Protein AF-A0A822EN69-F1 (afdb_monomer)

Sequence (129 aa):
LDDENITYLRTCTCESHPGKTYADKLFSFNVDTLFELLFGDNSFTRDFHKEQKLIDYTFGEWILNTDTGKRERLVTYKTVSQSVLGTSMLSCREKQTLEVEKPHLMYILNTEVYNEGIRYTDTFYVATR

Radius of gyration: 16.91 Å; Cα contacts (8 Å, |Δi|>4): 189; chains: 1; bounding box: 39×29×48 Å

Nearest PDB structures (foldseek):
  5yqj-assembly3_C  TM=7.393E-01  e=9.397E-03  Saccharomyces cerevisiae S288C
  7ny8-assembly1_C  TM=5.102E-01  e=3.751E-01  synthetic construct
  6hjl-assembly2_G  TM=4.990E-01  e=1.383E+00  synthetic construct

Structure (mmCIF, N/CA/C/O backbone):
data_AF-A0A822EN69-F1
#
_entry.id   AF-A0A822EN69-F1
#
loop_
_atom_site.group_PDB
_atom_site.id
_atom_site.type_symbol
_atom_site.label_atom_id
_atom_site.label_alt_id
_atom_site.label_comp_id
_atom_site.label_asym_id
_atom_site.label_entity_id
_atom_site.label_seq_id
_atom_site.pdbx_PDB_ins_code
_atom_site.Cartn_x
_atom_site.Cartn_y
_atom_site.Cartn_z
_atom_site.occupancy
_atom_site.B_iso_or_equiv
_atom_site.auth_seq_id
_atom_site.auth_comp_id
_atom_site.auth_asym_id
_atom_site.auth_atom_id
_atom_site.pdbx_PDB_model_num
ATOM 1 N N . LEU A 1 1 ? -15.992 -9.107 29.938 1.00 52.53 1 LEU A N 1
ATOM 2 C CA . LEU A 1 1 ? -16.024 -9.591 28.544 1.00 52.53 1 LEU A CA 1
ATOM 3 C C . LEU A 1 1 ? -14.915 -10.615 28.465 1.00 52.53 1 LEU A C 1
ATOM 5 O O . LEU A 1 1 ? -13.779 -10.231 28.704 1.00 52.53 1 LEU A O 1
ATOM 9 N N . ASP A 1 2 ? -15.261 -11.885 28.288 1.00 51.97 2 ASP A N 1
ATOM 10 C CA . ASP A 1 2 ? -14.293 -12.986 28.325 1.00 51.97 2 ASP A CA 1
ATOM 11 C C . ASP A 1 2 ? -13.321 -12.889 27.138 1.00 51.97 2 ASP A C 1
ATOM 13 O O . ASP A 1 2 ? -13.715 -12.438 26.058 1.00 51.97 2 ASP A O 1
ATOM 17 N N . ASP A 1 3 ? -12.063 -13.295 27.339 1.00 56.81 3 ASP A N 1
ATOM 18 C CA . ASP A 1 3 ? -10.971 -13.138 26.362 1.00 56.81 3 ASP A CA 1
ATOM 19 C C . ASP A 1 3 ? -11.301 -13.732 24.980 1.00 56.81 3 ASP A C 1
ATOM 21 O O . ASP A 1 3 ? -10.933 -13.145 23.964 1.00 56.81 3 ASP A O 1
ATOM 25 N N . GLU A 1 4 ? -12.073 -14.825 24.916 1.00 57.69 4 GLU A N 1
ATOM 26 C CA . GLU A 1 4 ? -12.503 -15.446 23.651 1.00 57.69 4 GLU A CA 1
ATOM 27 C C . GLU A 1 4 ? -13.410 -14.546 22.791 1.00 57.69 4 GLU A C 1
ATOM 29 O O . GLU A 1 4 ? -13.342 -14.571 21.560 1.00 57.69 4 GLU A O 1
ATOM 34 N N . ASN A 1 5 ? -14.243 -13.705 23.414 1.00 53.78 5 ASN A N 1
ATOM 35 C CA . ASN A 1 5 ? -15.081 -12.754 22.676 1.00 53.78 5 ASN A CA 1
ATOM 36 C C . ASN A 1 5 ? -14.253 -11.589 22.108 1.00 53.78 5 ASN A C 1
ATOM 38 O O . ASN A 1 5 ? -14.617 -11.003 21.088 1.00 53.78 5 ASN A O 1
ATOM 42 N N . ILE A 1 6 ? -13.129 -11.249 22.747 1.00 57.97 6 ILE A N 1
ATOM 43 C CA . ILE A 1 6 ? -12.237 -10.169 22.305 1.00 57.97 6 ILE A CA 1
ATOM 44 C C . ILE A 1 6 ? -11.412 -10.614 21.094 1.00 57.97 6 ILE A C 1
ATOM 46 O O . ILE A 1 6 ? -11.212 -9.817 20.174 1.00 57.97 6 ILE A O 1
ATOM 50 N N . THR A 1 7 ? -10.965 -11.872 21.051 1.00 58.09 7 THR A N 1
ATOM 51 C CA . THR A 1 7 ? -10.251 -12.425 19.890 1.00 58.09 7 THR A CA 1
ATOM 52 C C . THR A 1 7 ? -11.132 -12.453 18.649 1.00 58.09 7 THR A C 1
ATOM 54 O O . THR A 1 7 ? -10.684 -11.997 17.601 1.00 58.09 7 THR A O 1
ATOM 57 N N . TYR A 1 8 ? -12.395 -12.882 18.753 1.00 57.62 8 TYR A N 1
ATOM 58 C CA . TYR A 1 8 ? -13.305 -12.912 17.598 1.00 57.62 8 TYR A CA 1
ATOM 59 C C . TYR A 1 8 ? -13.526 -11.516 16.981 1.00 57.62 8 TYR A C 1
ATOM 61 O O . TYR A 1 8 ? -13.536 -11.366 15.760 1.00 57.62 8 TYR A O 1
ATOM 69 N N . LEU A 1 9 ? -13.591 -10.465 17.809 1.00 61.53 9 LEU A N 1
ATOM 70 C CA . LEU A 1 9 ? -13.750 -9.071 17.363 1.00 61.53 9 LEU A CA 1
ATOM 71 C C . LEU A 1 9 ? -12.534 -8.492 16.616 1.00 61.53 9 LEU A C 1
ATOM 73 O O . LEU A 1 9 ? -12.656 -7.430 16.000 1.00 61.53 9 LEU A O 1
ATOM 77 N N . ARG A 1 10 ? -11.377 -9.160 16.681 1.00 71.19 10 ARG A N 1
ATOM 78 C CA . ARG A 1 10 ? -10.094 -8.711 16.108 1.00 71.19 10 ARG A CA 1
ATOM 79 C C . ARG A 1 10 ? -9.604 -9.600 14.965 1.00 71.19 10 ARG A C 1
ATOM 81 O O . ARG A 1 10 ? -8.425 -9.575 14.627 1.00 71.19 10 ARG A O 1
ATOM 88 N N . THR A 1 11 ? -10.493 -10.403 14.388 1.00 77.62 11 THR A N 1
ATOM 89 C CA . THR A 1 11 ? -10.161 -11.261 13.249 1.00 77.62 11 THR A CA 1
ATOM 90 C C . THR A 1 11 ? -10.547 -10.610 11.928 1.00 77.62 11 THR A C 1
ATOM 92 O O . THR A 1 11 ? -11.529 -9.869 11.829 1.00 77.62 11 THR A O 1
ATOM 95 N N . CYS A 1 12 ? -9.747 -10.886 10.899 1.00 80.69 12 CYS A N 1
ATOM 96 C CA . CYS A 1 12 ? -10.080 -10.508 9.534 1.00 80.69 12 CYS A CA 1
ATOM 97 C C . CYS A 1 12 ? -11.388 -11.193 9.111 1.00 80.69 12 CYS A C 1
ATOM 99 O O . CYS A 1 12 ? -11.633 -12.346 9.453 1.00 80.69 12 CYS A O 1
ATOM 101 N N . THR A 1 13 ? -12.226 -10.490 8.351 1.00 80.12 13 THR A N 1
ATOM 102 C CA . THR A 1 13 ? -13.565 -10.961 7.961 1.00 80.12 13 THR A CA 1
ATOM 103 C C . THR A 1 13 ? -13.572 -11.951 6.796 1.00 80.12 13 THR A C 1
ATOM 105 O O . THR A 1 13 ? -14.641 -12.419 6.412 1.00 80.12 13 THR A O 1
ATOM 108 N N . CYS A 1 14 ? -12.422 -12.252 6.190 1.00 79.62 14 CYS A N 1
ATOM 109 C CA . CYS A 1 14 ? -12.349 -13.204 5.085 1.00 79.62 14 CYS A CA 1
ATOM 110 C C . CYS A 1 14 ? -12.239 -14.650 5.584 1.00 79.62 14 CYS A C 1
ATOM 112 O O . CYS A 1 14 ? -11.576 -14.928 6.580 1.00 79.62 14 CYS A O 1
ATOM 114 N N . GLU A 1 15 ? -12.824 -15.582 4.831 1.00 79.31 15 GLU A N 1
ATOM 115 C CA . GLU A 1 15 ? -12.782 -17.020 5.135 1.00 79.31 15 GLU A CA 1
ATOM 116 C C . GLU A 1 15 ? -11.359 -17.598 5.083 1.0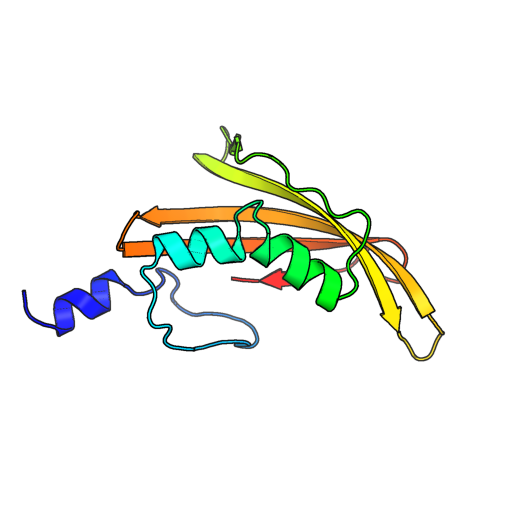0 79.31 15 GLU A C 1
ATOM 118 O O . GLU A 1 15 ? -11.036 -18.544 5.796 1.00 79.31 15 GLU A O 1
ATOM 123 N N . SER A 1 16 ? -10.495 -17.029 4.237 1.00 81.62 16 SER A N 1
ATOM 124 C CA . SER A 1 16 ? -9.079 -17.385 4.146 1.00 81.62 16 SER A CA 1
ATOM 125 C C . SER A 1 16 ? -8.249 -16.223 3.598 1.00 81.62 16 SER A C 1
ATOM 127 O O . SER A 1 16 ? -8.770 -15.358 2.892 1.00 81.62 16 SER A O 1
ATOM 129 N N . HIS A 1 17 ? -6.950 -16.219 3.913 1.00 83.00 17 HIS A N 1
ATOM 130 C CA . HIS A 1 17 ? -5.959 -15.307 3.339 1.00 83.00 17 HIS A CA 1
ATOM 131 C C . HIS A 1 17 ? -5.197 -16.028 2.214 1.00 83.00 17 HIS A C 1
ATOM 133 O O . HIS A 1 17 ? -4.200 -16.699 2.495 1.00 83.00 17 HIS A O 1
ATOM 139 N N . PRO A 1 18 ? -5.660 -15.965 0.952 1.00 83.88 18 PRO A N 1
ATOM 140 C CA . PRO A 1 18 ? -4.940 -16.584 -0.152 1.00 83.88 18 PRO A CA 1
ATOM 141 C C . PRO A 1 18 ? -3.588 -15.894 -0.368 1.00 83.88 18 PRO A C 1
ATOM 143 O O . PRO A 1 18 ? -3.456 -14.683 -0.209 1.00 83.88 18 PRO A O 1
ATOM 146 N N . GLY A 1 19 ? -2.586 -16.670 -0.780 1.00 89.38 19 GLY A N 1
ATOM 147 C CA . GLY A 1 19 ? -1.234 -16.176 -1.034 1.00 89.38 19 GLY A CA 1
ATOM 148 C C . GLY A 1 19 ? -0.238 -16.597 0.043 1.00 89.38 19 GLY A C 1
ATOM 149 O O . GLY A 1 19 ? -0.410 -17.611 0.718 1.00 89.38 19 GLY A O 1
ATOM 150 N N . LYS A 1 20 ? 0.860 -15.849 0.152 1.00 93.81 20 LYS A N 1
ATOM 151 C CA . LYS A 1 20 ? 1.946 -16.132 1.093 1.00 93.81 20 LYS A CA 1
ATOM 152 C C . LYS A 1 20 ? 1.914 -15.126 2.236 1.00 93.81 20 LYS A C 1
ATOM 154 O O . LYS A 1 20 ? 2.022 -13.929 1.993 1.00 93.81 20 LYS A O 1
ATOM 159 N N . THR A 1 21 ? 1.862 -15.611 3.473 1.00 92.12 21 THR A N 1
ATOM 160 C CA . THR A 1 21 ? 2.017 -14.766 4.662 1.00 92.12 21 THR A CA 1
ATOM 161 C C . THR A 1 21 ? 3.463 -14.290 4.780 1.00 92.12 21 THR A C 1
ATOM 163 O O . THR A 1 21 ? 4.379 -15.102 4.928 1.00 92.12 21 THR A O 1
ATOM 166 N N . TYR A 1 22 ? 3.674 -12.975 4.715 1.00 91.00 22 TYR A N 1
ATOM 167 C CA . TYR A 1 22 ? 4.997 -12.360 4.889 1.00 91.00 22 TYR A CA 1
ATOM 168 C C . TYR A 1 22 ? 5.259 -11.902 6.327 1.00 91.00 22 TYR A C 1
ATOM 170 O O . TYR A 1 22 ? 6.411 -11.890 6.762 1.00 91.00 22 TYR A O 1
ATOM 178 N N . ALA A 1 23 ? 4.210 -11.553 7.073 1.00 91.06 23 ALA A N 1
ATOM 179 C CA . ALA A 1 23 ? 4.312 -11.127 8.460 1.00 91.06 23 ALA A CA 1
ATOM 180 C C . ALA A 1 23 ? 3.090 -11.589 9.262 1.00 91.06 23 ALA A C 1
ATOM 182 O O . ALA A 1 23 ? 1.957 -11.348 8.867 1.00 91.06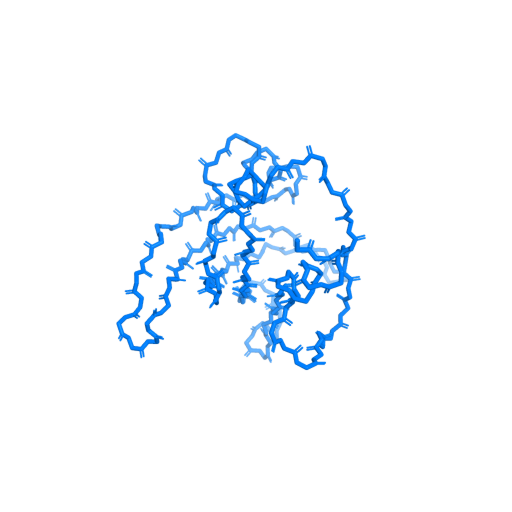 23 ALA A O 1
ATOM 183 N N . ASP A 1 24 ? 3.354 -12.220 10.401 1.00 90.62 24 ASP A N 1
ATOM 184 C CA . ASP A 1 24 ? 2.404 -12.461 11.485 1.00 90.62 24 ASP A CA 1
ATOM 185 C C . ASP A 1 24 ? 3.178 -12.201 12.780 1.00 90.62 24 ASP A C 1
ATOM 187 O O . ASP A 1 24 ? 4.036 -12.992 13.185 1.00 90.62 24 ASP A O 1
ATOM 191 N N . LYS A 1 25 ? 3.036 -10.985 13.313 1.00 90.62 25 LYS A N 1
ATOM 192 C CA . LYS A 1 25 ? 3.862 -10.487 14.415 1.00 90.62 25 LYS A CA 1
ATOM 193 C C . LYS A 1 25 ? 3.034 -9.652 15.375 1.00 90.62 25 LYS A C 1
ATOM 195 O O . LYS A 1 25 ? 2.228 -8.822 14.967 1.00 90.62 25 LYS A O 1
ATOM 200 N N . LEU A 1 26 ? 3.320 -9.829 16.660 1.00 90.38 26 LEU A N 1
ATOM 201 C CA . LEU A 1 26 ? 2.801 -8.988 17.729 1.00 90.38 26 LEU A CA 1
ATOM 202 C C . LEU A 1 26 ? 3.721 -7.780 17.918 1.00 90.38 26 LEU A C 1
ATOM 204 O O . LEU A 1 26 ? 4.928 -7.935 18.111 1.00 90.38 26 LEU A O 1
ATOM 208 N N . PHE A 1 27 ? 3.138 -6.585 17.883 1.00 89.50 27 PHE A N 1
ATOM 209 C CA . PHE A 1 27 ? 3.834 -5.328 18.137 1.00 89.50 27 PHE A CA 1
ATOM 210 C C . PHE A 1 27 ? 3.276 -4.663 19.394 1.00 89.50 27 PHE A C 1
ATOM 212 O O . PHE A 1 27 ? 2.068 -4.652 19.616 1.00 89.50 27 PHE A O 1
ATOM 219 N N . SER A 1 28 ? 4.153 -4.062 20.197 1.00 91.12 28 SER A N 1
ATOM 220 C CA . SER A 1 28 ? 3.790 -3.366 21.440 1.00 91.12 28 SER A CA 1
ATOM 221 C C . SER A 1 28 ? 3.351 -1.913 21.200 1.00 91.12 28 SER A C 1
ATOM 223 O O . SER A 1 28 ? 3.759 -1.011 21.929 1.00 91.12 28 SER A O 1
ATOM 225 N N . PHE A 1 29 ? 2.540 -1.677 20.168 1.00 89.19 29 PHE A N 1
ATOM 226 C CA . PHE A 1 29 ? 1.938 -0.378 19.850 1.00 89.19 29 PHE A CA 1
ATOM 227 C C . PHE A 1 29 ? 0.421 -0.537 19.730 1.00 89.19 29 PHE A C 1
ATOM 229 O O . PHE A 1 29 ? -0.070 -1.634 19.467 1.00 89.19 29 PHE A O 1
ATOM 236 N N . ASN A 1 30 ? -0.336 0.548 19.912 1.00 92.62 30 ASN A N 1
ATOM 237 C CA . ASN A 1 30 ? -1.762 0.511 19.587 1.00 92.62 30 ASN A CA 1
ATOM 238 C C . ASN A 1 30 ? -1.960 0.455 18.060 1.00 92.62 30 ASN A C 1
ATOM 240 O O . ASN A 1 30 ? -1.077 0.835 17.285 1.00 92.62 30 ASN A O 1
ATOM 244 N N . VAL A 1 31 ? -3.125 -0.036 17.637 1.00 93.81 31 VAL A N 1
ATOM 245 C CA . VAL A 1 31 ? -3.408 -0.301 16.222 1.00 93.81 31 VAL A CA 1
ATOM 246 C C . VAL A 1 31 ? -3.398 0.973 15.369 1.00 93.81 31 VAL A C 1
ATOM 248 O O . VAL A 1 31 ? -2.922 0.934 14.239 1.00 93.81 31 VAL A O 1
ATOM 251 N N . ASP A 1 32 ? -3.826 2.109 15.922 1.00 95.44 32 ASP A N 1
ATOM 252 C CA . ASP A 1 32 ? -3.854 3.393 15.211 1.00 95.44 32 ASP A CA 1
ATOM 253 C C . ASP A 1 32 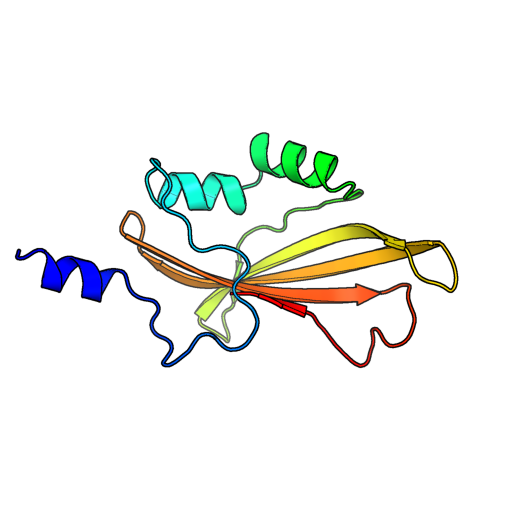? -2.435 3.910 14.946 1.00 95.44 32 ASP A C 1
ATOM 255 O O . ASP A 1 32 ? -2.129 4.393 13.862 1.00 95.44 32 ASP A O 1
ATOM 259 N N . THR A 1 33 ? -1.533 3.736 15.917 1.00 95.25 33 THR A N 1
ATOM 260 C CA . THR A 1 33 ? -0.112 4.087 15.782 1.00 95.25 33 THR A CA 1
ATOM 261 C C . THR A 1 33 ? 0.554 3.219 14.727 1.00 95.25 33 THR A C 1
ATOM 263 O O . THR A 1 33 ? 1.331 3.726 13.926 1.00 95.25 33 THR A O 1
ATOM 266 N N . LEU A 1 34 ? 0.253 1.917 14.699 1.00 94.12 34 LEU A N 1
ATOM 267 C CA . LEU A 1 34 ? 0.788 1.029 13.669 1.00 94.12 34 LEU A CA 1
ATOM 268 C C . LEU A 1 34 ? 0.252 1.399 12.280 1.00 94.12 34 LEU A C 1
ATOM 270 O O . LEU A 1 34 ? 1.024 1.430 11.326 1.00 94.12 34 LEU A O 1
ATOM 274 N N . PHE A 1 35 ? -1.042 1.711 12.171 1.00 94.44 35 PHE A N 1
ATOM 275 C CA . PHE A 1 35 ? -1.641 2.176 10.922 1.00 94.44 35 PHE A CA 1
ATOM 276 C C . PHE A 1 35 ? -0.963 3.457 10.426 1.00 94.44 35 PHE A C 1
ATOM 278 O O . PHE A 1 35 ? -0.534 3.509 9.276 1.00 94.44 35 PHE A O 1
ATOM 285 N N . GLU A 1 36 ? -0.792 4.451 11.298 1.00 94.31 36 GLU A N 1
ATOM 286 C CA . GLU A 1 36 ? -0.104 5.694 10.958 1.00 94.31 36 GLU A CA 1
ATOM 287 C C . GLU A 1 36 ? 1.356 5.427 10.566 1.00 94.31 36 GLU A C 1
ATOM 289 O O . GLU A 1 36 ? 1.804 5.897 9.532 1.00 94.31 36 GLU A O 1
ATOM 294 N N . LEU A 1 37 ? 2.106 4.606 11.305 1.00 93.81 37 LEU A N 1
ATOM 295 C CA . LEU A 1 37 ? 3.499 4.289 10.957 1.00 93.81 37 LEU A CA 1
ATOM 296 C C . LEU A 1 37 ? 3.654 3.556 9.619 1.00 93.81 37 LEU A C 1
ATOM 298 O O . LEU A 1 37 ? 4.696 3.689 8.996 1.00 93.81 37 LEU A O 1
ATOM 302 N N . LEU A 1 38 ? 2.682 2.752 9.191 1.00 92.31 38 LEU A N 1
ATOM 303 C CA . LEU A 1 38 ? 2.792 1.990 7.941 1.00 92.31 38 LEU A CA 1
ATOM 304 C C . LEU A 1 38 ? 2.176 2.713 6.742 1.00 92.31 38 LEU A C 1
ATOM 306 O O . LEU A 1 38 ? 2.623 2.527 5.611 1.00 92.31 38 LEU A O 1
ATOM 310 N N . PHE A 1 39 ? 1.129 3.501 6.980 1.00 93.19 39 PHE A N 1
ATOM 311 C CA . PHE A 1 39 ? 0.299 4.084 5.931 1.00 93.19 39 PHE A CA 1
ATOM 312 C C . PHE A 1 39 ? 0.159 5.606 6.047 1.00 93.19 39 PHE A C 1
ATOM 314 O O . PHE A 1 39 ? -0.470 6.219 5.189 1.00 93.19 39 PHE A O 1
ATOM 321 N N . GLY A 1 40 ? 0.744 6.247 7.045 1.00 92.50 40 GLY A N 1
ATOM 322 C CA . GLY A 1 40 ? 0.822 7.700 7.145 1.00 92.50 40 GLY A CA 1
ATOM 323 C C . GLY A 1 40 ? 1.952 8.284 6.301 1.00 92.50 40 GLY A C 1
ATOM 324 O O . GLY A 1 40 ? 2.936 7.615 5.987 1.00 92.50 40 GLY A O 1
ATOM 325 N N . ASP A 1 41 ? 1.836 9.564 5.956 1.00 92.00 41 ASP A N 1
ATOM 326 C CA . ASP A 1 41 ? 2.956 10.316 5.391 1.00 92.00 41 ASP A CA 1
ATOM 327 C C . ASP A 1 41 ? 3.804 10.916 6.525 1.00 92.00 41 ASP A C 1
ATOM 329 O O . ASP A 1 41 ? 3.694 12.092 6.876 1.00 92.00 41 ASP A O 1
ATOM 333 N N . ASN A 1 42 ? 4.635 10.075 7.140 1.00 92.50 42 ASN A N 1
ATOM 334 C CA . ASN A 1 42 ? 5.502 10.450 8.259 1.00 92.50 42 ASN A CA 1
ATOM 335 C C . ASN A 1 42 ? 6.971 10.083 8.012 1.00 92.50 42 ASN A C 1
ATOM 337 O O . ASN A 1 42 ? 7.323 9.401 7.045 1.00 92.50 42 ASN A O 1
ATOM 341 N N . SER A 1 43 ? 7.850 10.551 8.904 1.00 93.38 43 SER A N 1
ATOM 342 C CA . SER A 1 43 ? 9.296 10.330 8.793 1.00 93.38 43 SER A CA 1
ATOM 343 C C . SER A 1 43 ? 9.659 8.850 8.756 1.00 93.38 43 SER A C 1
ATOM 345 O O . SER A 1 43 ? 10.458 8.458 7.916 1.00 93.38 43 SER A O 1
ATOM 347 N N . PHE A 1 44 ? 9.025 8.023 9.593 1.00 93.69 44 PHE A N 1
ATOM 348 C CA . PHE A 1 44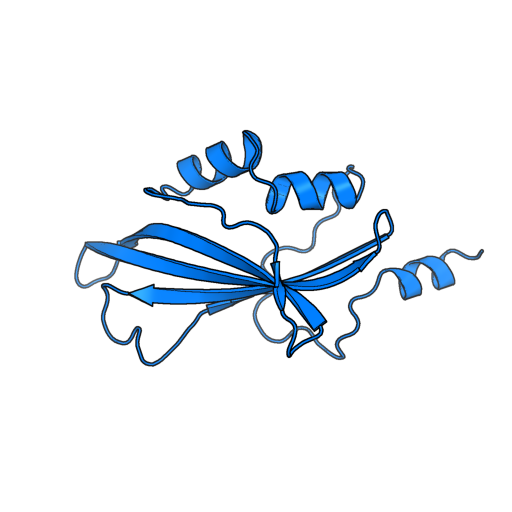 ? 9.275 6.583 9.617 1.00 93.69 44 PHE A CA 1
ATOM 349 C C . PHE A 1 44 ? 8.980 5.938 8.258 1.00 93.69 44 PHE A C 1
ATOM 351 O O . PHE A 1 44 ? 9.832 5.234 7.721 1.00 93.69 44 PHE A O 1
ATOM 358 N N . THR A 1 45 ? 7.817 6.219 7.664 1.00 91.94 45 THR A N 1
ATOM 359 C CA . THR A 1 45 ? 7.421 5.637 6.370 1.00 91.94 45 THR A CA 1
ATOM 360 C C . THR A 1 45 ? 8.353 6.097 5.247 1.00 91.94 45 THR A C 1
ATOM 362 O O . THR A 1 45 ? 8.781 5.302 4.407 1.00 91.94 45 THR A O 1
ATOM 365 N N . ARG A 1 46 ? 8.739 7.378 5.253 1.00 91.69 46 ARG A N 1
ATOM 366 C CA . ARG A 1 46 ? 9.691 7.939 4.281 1.00 91.69 46 ARG A CA 1
ATOM 367 C C . ARG A 1 46 ? 11.084 7.325 4.410 1.00 91.69 46 ARG A C 1
ATOM 369 O O . ARG A 1 46 ? 11.683 6.973 3.392 1.00 91.69 46 ARG A O 1
ATOM 376 N N . ASP A 1 47 ? 11.584 7.170 5.632 1.00 94.31 47 ASP A N 1
ATOM 377 C CA . ASP A 1 47 ? 12.878 6.540 5.898 1.00 94.31 47 ASP A CA 1
ATOM 378 C C . ASP A 1 47 ? 12.854 5.058 5.506 1.00 94.31 47 ASP A C 1
ATOM 380 O O . ASP A 1 47 ? 13.760 4.590 4.815 1.00 94.31 47 ASP A O 1
ATOM 384 N N . PHE A 1 48 ? 11.772 4.346 5.825 1.00 93.19 48 PHE A N 1
ATOM 385 C CA . PHE A 1 48 ? 11.576 2.956 5.420 1.00 93.19 48 PHE A CA 1
ATOM 386 C C . PHE A 1 48 ? 11.601 2.796 3.892 1.00 93.19 48 PHE A C 1
ATOM 388 O O . PHE A 1 48 ? 12.347 1.972 3.361 1.00 93.19 48 PHE A O 1
ATOM 395 N N . HIS A 1 49 ? 10.850 3.616 3.152 1.00 92.25 49 HIS A N 1
ATOM 396 C CA . HIS A 1 49 ? 10.860 3.571 1.687 1.00 92.25 49 HIS A CA 1
ATOM 397 C C . HIS A 1 49 ? 12.232 3.912 1.093 1.00 92.25 49 HIS A C 1
ATOM 399 O O . HIS A 1 49 ? 12.644 3.303 0.102 1.00 92.25 49 HIS A O 1
ATOM 405 N N . LYS A 1 50 ? 12.980 4.821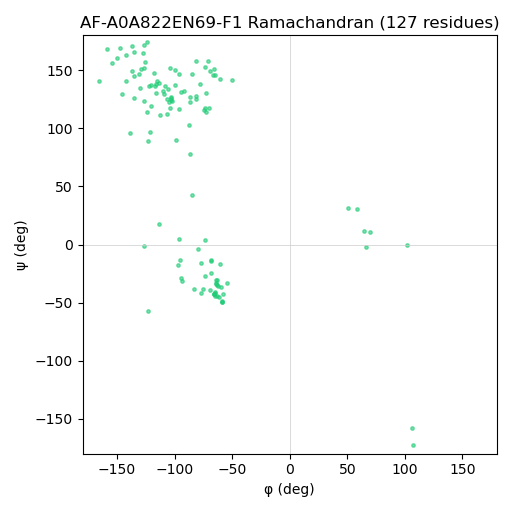 1.726 1.00 92.38 50 LYS A N 1
ATOM 406 C CA . LYS A 1 50 ? 14.357 5.136 1.337 1.00 92.38 50 LYS A CA 1
ATOM 407 C C . LYS A 1 50 ? 15.302 3.951 1.557 1.00 92.38 50 LYS A C 1
ATOM 409 O O . LYS A 1 50 ? 16.113 3.663 0.676 1.00 92.38 50 LYS A O 1
ATOM 414 N N . GLU A 1 51 ? 15.194 3.240 2.679 1.00 94.19 51 GLU A N 1
ATOM 415 C CA . GLU A 1 51 ? 15.961 2.008 2.933 1.00 94.19 51 GLU A CA 1
ATOM 416 C C . GLU A 1 51 ? 15.623 0.902 1.922 1.00 94.19 51 GLU A C 1
ATOM 418 O O . GLU A 1 51 ? 16.518 0.196 1.450 1.00 94.19 51 GLU A O 1
ATOM 423 N N . GLN A 1 52 ? 14.355 0.817 1.506 1.00 91.44 52 GLN A N 1
ATOM 424 C CA . GLN A 1 52 ? 13.894 -0.056 0.418 1.00 91.44 52 GLN A CA 1
ATOM 425 C C . GLN A 1 52 ? 14.301 0.433 -0.985 1.00 91.44 52 GLN A C 1
ATOM 427 O O . GLN A 1 52 ? 13.953 -0.196 -1.985 1.00 91.44 52 GLN A O 1
ATOM 432 N N . LYS A 1 53 ? 15.071 1.527 -1.081 1.00 92.88 53 LYS A N 1
ATOM 433 C CA . LYS A 1 53 ? 15.550 2.136 -2.334 1.00 92.88 53 LYS A CA 1
ATOM 434 C C . LYS A 1 53 ? 14.417 2.552 -3.277 1.00 92.88 53 LYS A C 1
ATOM 436 O O . LYS A 1 53 ? 14.603 2.553 -4.495 1.00 92.88 53 LYS A O 1
ATOM 441 N N . LEU A 1 54 ? 13.263 2.918 -2.722 1.00 94.44 54 LEU A N 1
ATOM 442 C CA . LEU A 1 54 ? 12.205 3.564 -3.488 1.00 94.44 54 LEU A CA 1
ATOM 443 C C . LEU A 1 54 ? 12.570 5.038 -3.695 1.00 94.44 54 LEU A C 1
ATOM 445 O O . LEU A 1 54 ? 13.063 5.706 -2.784 1.00 94.44 54 LEU A O 1
ATOM 449 N N . ILE A 1 55 ? 12.329 5.545 -4.898 1.00 94.19 55 ILE A N 1
ATOM 450 C CA . ILE A 1 55 ? 12.555 6.944 -5.277 1.00 94.19 55 ILE A CA 1
ATOM 451 C C . ILE A 1 55 ? 11.285 7.527 -5.893 1.00 94.19 55 ILE A C 1
ATOM 453 O O . ILE A 1 55 ? 10.377 6.785 -6.260 1.00 94.19 55 ILE A O 1
ATOM 457 N N . ASP A 1 56 ? 11.220 8.854 -6.009 1.00 93.69 56 ASP A N 1
ATOM 458 C CA . ASP A 1 56 ? 10.052 9.579 -6.532 1.00 93.69 56 ASP A CA 1
ATOM 459 C C . ASP A 1 56 ? 8.727 9.158 -5.858 1.00 93.69 56 ASP A C 1
ATOM 461 O O . ASP A 1 56 ? 7.677 9.137 -6.495 1.00 93.69 56 ASP A O 1
ATOM 465 N N . TYR A 1 57 ? 8.783 8.775 -4.576 1.00 92.12 57 TYR A N 1
ATOM 466 C CA . TYR A 1 57 ? 7.622 8.280 -3.844 1.00 92.12 57 TYR A CA 1
ATOM 467 C C . TYR A 1 57 ? 6.653 9.426 -3.515 1.00 92.12 57 TYR A C 1
ATOM 469 O O . TYR A 1 57 ? 7.062 10.445 -2.949 1.00 92.12 57 TYR A O 1
ATOM 477 N N . THR A 1 58 ? 5.364 9.246 -3.809 1.00 93.69 58 THR A N 1
ATOM 478 C CA . THR A 1 58 ? 4.287 10.195 -3.494 1.00 93.69 58 THR A CA 1
ATOM 479 C C . THR A 1 58 ? 3.117 9.505 -2.790 1.00 93.69 58 THR A C 1
ATOM 481 O O . THR A 1 58 ? 2.662 8.440 -3.211 1.00 93.69 58 THR A O 1
ATOM 484 N N . PHE A 1 59 ? 2.615 10.139 -1.725 1.00 91.81 59 PHE A N 1
ATOM 485 C CA . PHE A 1 59 ? 1.400 9.734 -1.018 1.00 91.81 59 PHE A CA 1
ATOM 486 C C . PHE A 1 59 ? 0.221 10.556 -1.535 1.00 91.81 59 PHE A C 1
ATOM 488 O O . PHE A 1 59 ? 0.201 11.776 -1.386 1.00 91.81 59 PHE A O 1
ATOM 495 N N . GLY A 1 60 ? -0.759 9.902 -2.150 1.00 94.62 60 GLY A N 1
ATOM 496 C CA . GLY A 1 60 ? -2.056 10.516 -2.399 1.00 94.62 60 GLY A CA 1
ATOM 497 C C . GLY A 1 60 ? -2.874 10.622 -1.114 1.00 94.62 60 GLY A C 1
ATOM 498 O O . GLY A 1 60 ? -2.737 9.809 -0.198 1.00 94.62 60 GLY A O 1
ATOM 499 N N . GLU A 1 61 ? -3.762 11.608 -1.076 1.00 95.19 61 GLU A N 1
ATOM 500 C CA . GLU A 1 61 ? -4.748 11.746 -0.007 1.00 95.19 61 GLU A CA 1
ATOM 501 C C . GLU A 1 61 ? -5.746 10.581 -0.022 1.00 95.19 61 GLU A C 1
ATOM 503 O O . GLU A 1 61 ? -6.062 10.015 -1.072 1.00 95.19 61 GLU A O 1
ATOM 508 N N . TRP A 1 62 ? -6.280 10.245 1.152 1.00 95.56 62 TRP A N 1
ATOM 509 C CA . TRP A 1 62 ? -7.387 9.299 1.272 1.00 95.56 62 TRP A CA 1
ATOM 510 C C . TRP A 1 62 ? -8.692 9.943 0.808 1.00 95.56 62 TRP A C 1
ATOM 512 O O . TRP A 1 62 ? -9.183 10.882 1.434 1.00 95.56 62 TRP A O 1
ATOM 522 N N . ILE A 1 63 ? -9.294 9.395 -0.242 1.00 96.50 63 ILE A N 1
ATOM 523 C CA . ILE A 1 63 ? -10.522 9.899 -0.861 1.00 96.50 63 ILE A CA 1
ATOM 524 C C . ILE A 1 63 ? -11.619 8.846 -0.714 1.00 96.50 63 ILE A C 1
ATOM 526 O O . ILE A 1 63 ? -11.388 7.658 -0.924 1.00 96.50 63 ILE A O 1
ATOM 530 N N . LEU A 1 64 ? -12.832 9.268 -0.351 1.00 96.88 64 LEU A N 1
ATOM 531 C CA . LEU A 1 64 ? -13.996 8.386 -0.363 1.00 96.88 64 LEU A CA 1
ATOM 532 C C . LEU A 1 64 ? -14.413 8.118 -1.814 1.00 96.88 64 LEU A C 1
ATOM 534 O O . LEU A 1 64 ? -14.859 9.029 -2.511 1.00 96.88 64 LEU A O 1
ATOM 538 N N . ASN A 1 65 ? -14.290 6.872 -2.257 1.00 94.31 65 ASN A N 1
ATOM 539 C CA . ASN A 1 65 ? -14.818 6.427 -3.535 1.00 94.31 65 ASN A CA 1
ATOM 540 C C . ASN A 1 65 ? -16.345 6.302 -3.418 1.00 94.31 65 ASN A C 1
ATOM 542 O O . ASN A 1 65 ? -16.853 5.492 -2.643 1.00 94.31 65 ASN A O 1
ATOM 546 N N . THR A 1 66 ? -17.080 7.123 -4.167 1.00 94.31 66 THR A N 1
ATOM 547 C CA . THR A 1 66 ? -18.549 7.191 -4.102 1.00 94.31 66 THR A CA 1
ATOM 548 C C . THR A 1 66 ? -19.239 5.939 -4.630 1.00 94.31 66 THR A C 1
ATOM 550 O O . THR A 1 66 ? -20.358 5.656 -4.212 1.00 94.31 66 THR A O 1
ATOM 553 N N . ASP A 1 67 ? -18.579 5.183 -5.507 1.00 93.81 67 ASP A N 1
ATOM 554 C CA . ASP A 1 67 ? -19.151 3.987 -6.127 1.00 93.81 67 ASP A CA 1
ATOM 555 C C . ASP A 1 67 ? -19.007 2.768 -5.211 1.00 93.81 67 ASP A C 1
ATOM 557 O O . ASP A 1 67 ? -19.909 1.935 -5.122 1.00 93.81 67 ASP A O 1
ATOM 561 N N . THR A 1 68 ? -17.877 2.661 -4.504 1.00 91.94 68 THR A N 1
ATOM 562 C CA . THR A 1 68 ? -17.597 1.534 -3.596 1.00 91.94 68 THR A CA 1
ATOM 563 C C . THR A 1 68 ? -17.925 1.838 -2.135 1.00 91.94 68 THR A C 1
ATOM 565 O O . THR A 1 68 ? -18.026 0.915 -1.327 1.00 91.94 68 THR A O 1
ATOM 568 N N . GLY A 1 69 ? -18.064 3.117 -1.775 1.00 93.62 69 GLY A N 1
ATOM 569 C CA . GLY A 1 69 ? -18.222 3.584 -0.397 1.00 93.62 69 GLY A CA 1
ATOM 570 C C . GLY A 1 69 ? -16.964 3.429 0.464 1.00 93.62 69 GLY A C 1
ATOM 571 O O . GLY A 1 69 ? -17.043 3.587 1.682 1.00 93.62 69 GLY A O 1
ATOM 572 N N . LYS A 1 70 ? -15.811 3.102 -0.134 1.00 94.94 70 LYS A N 1
ATOM 573 C CA . LYS A 1 70 ? -14.548 2.850 0.577 1.00 94.94 70 LYS A CA 1
ATOM 574 C C . LYS A 1 70 ? -13.592 4.022 0.443 1.00 94.94 70 LYS A C 1
ATOM 576 O O . LYS A 1 70 ? -13.612 4.742 -0.552 1.00 94.94 70 LYS A O 1
ATOM 581 N N . ARG A 1 71 ? -12.716 4.198 1.433 1.00 96.88 71 ARG A N 1
ATOM 582 C CA . ARG A 1 71 ? -11.609 5.154 1.328 1.00 96.88 71 ARG A CA 1
ATOM 583 C C . ARG A 1 71 ? -10.475 4.520 0.540 1.00 96.88 71 ARG A C 1
ATOM 585 O O . ARG A 1 71 ? -9.989 3.447 0.888 1.00 96.88 71 ARG A O 1
ATOM 592 N N . GLU A 1 72 ? -10.061 5.198 -0.513 1.00 97.44 72 GLU A N 1
ATOM 593 C CA . GLU A 1 72 ? -9.001 4.766 -1.409 1.00 97.44 72 GLU A CA 1
ATOM 594 C C . GLU A 1 72 ? -7.963 5.875 -1.541 1.00 97.44 72 GLU A C 1
ATOM 596 O O . GLU A 1 72 ? -8.279 7.060 -1.428 1.00 97.44 72 GLU A O 1
ATOM 601 N N . ARG A 1 73 ? -6.717 5.501 -1.807 1.00 96.94 73 ARG A N 1
ATOM 602 C CA . ARG A 1 73 ? -5.692 6.451 -2.235 1.00 96.94 73 ARG A CA 1
ATOM 603 C C . ARG A 1 73 ? -4.779 5.835 -3.273 1.00 96.94 73 ARG A C 1
ATOM 605 O O . ARG A 1 73 ? -4.694 4.611 -3.408 1.00 96.94 73 ARG A O 1
ATOM 612 N N . LEU A 1 74 ? -4.064 6.709 -3.968 1.00 97.44 74 LEU A N 1
ATOM 613 C CA . LEU A 1 74 ? -3.028 6.327 -4.909 1.00 97.44 74 LEU A CA 1
ATOM 614 C C . LEU A 1 74 ? -1.660 6.679 -4.345 1.00 97.44 74 LEU A C 1
ATOM 616 O O . LEU A 1 74 ? -1.418 7.815 -3.950 1.00 97.44 74 LEU A O 1
ATOM 620 N N . VAL A 1 75 ? -0.767 5.709 -4.358 1.00 96.19 75 VAL A N 1
ATOM 621 C CA . VAL A 1 75 ? 0.647 5.871 -4.056 1.00 96.19 75 VAL A CA 1
ATOM 622 C C . VAL A 1 75 ? 1.426 5.596 -5.336 1.00 96.19 75 VAL A C 1
ATOM 624 O O . VAL A 1 75 ? 1.100 4.670 -6.081 1.00 96.19 75 VAL A O 1
ATOM 627 N N . THR A 1 76 ? 2.461 6.383 -5.617 1.00 96.88 76 THR A N 1
ATOM 628 C CA . THR A 1 76 ? 3.366 6.082 -6.737 1.00 96.88 76 THR A CA 1
ATOM 629 C C . THR A 1 76 ? 4.806 6.146 -6.290 1.00 96.88 76 THR A C 1
ATOM 631 O O . THR A 1 76 ? 5.136 6.934 -5.414 1.00 96.88 76 THR A O 1
ATOM 634 N N . TYR A 1 77 ? 5.654 5.307 -6.873 1.00 96.19 77 TYR A N 1
ATOM 635 C CA . TYR A 1 77 ? 7.093 5.315 -6.633 1.00 96.19 77 TYR A CA 1
ATOM 636 C C . TYR A 1 77 ? 7.826 4.643 -7.780 1.00 96.19 77 TYR A C 1
ATOM 638 O O . TYR A 1 77 ? 7.228 3.967 -8.620 1.00 96.19 77 TYR A O 1
ATOM 646 N N . LYS A 1 78 ? 9.144 4.798 -7.800 1.00 95.50 78 LYS A N 1
ATOM 647 C CA . LYS A 1 78 ? 10.027 4.039 -8.674 1.00 95.50 78 LYS A CA 1
ATOM 648 C C . LYS A 1 78 ? 10.993 3.203 -7.861 1.00 95.50 78 LYS A C 1
ATOM 650 O O . LYS A 1 78 ? 11.414 3.595 -6.775 1.00 95.50 78 LYS A O 1
ATOM 655 N N . THR A 1 79 ? 11.357 2.052 -8.399 1.00 94.19 79 THR A N 1
ATOM 656 C CA . THR A 1 79 ? 12.362 1.171 -7.802 1.00 94.19 79 THR A CA 1
ATOM 657 C C . THR A 1 79 ? 13.132 0.441 -8.884 1.00 94.19 79 THR A C 1
ATOM 659 O O . THR A 1 79 ? 12.774 0.468 -10.058 1.00 94.19 79 THR A O 1
ATOM 662 N N . VAL A 1 80 ? 14.212 -0.220 -8.502 1.00 91.62 80 VAL A N 1
ATOM 663 C CA . VAL A 1 80 ? 15.055 -0.961 -9.427 1.00 91.62 80 VAL A CA 1
ATOM 664 C C . VAL A 1 80 ? 14.772 -2.452 -9.296 1.00 91.62 80 VAL A C 1
ATOM 666 O O . VAL A 1 80 ? 14.921 -3.029 -8.221 1.00 91.62 80 VAL A O 1
ATOM 669 N N . SER A 1 81 ? 14.425 -3.092 -10.411 1.00 86.88 81 SER A N 1
ATOM 670 C CA . SER A 1 81 ? 14.327 -4.547 -10.508 1.00 86.88 81 SER A CA 1
ATOM 671 C C . SER A 1 81 ? 15.631 -5.133 -11.035 1.00 86.88 81 SER A C 1
ATOM 673 O O . SER A 1 81 ? 16.167 -4.676 -12.048 1.00 86.88 81 SER A O 1
ATOM 675 N N . GLN A 1 82 ? 16.137 -6.159 -10.352 1.00 86.94 82 GLN A N 1
ATOM 676 C CA . GLN A 1 82 ? 17.268 -6.958 -10.813 1.00 86.94 82 GLN A CA 1
ATOM 677 C C . GLN A 1 82 ? 16.760 -8.288 -11.361 1.00 86.94 82 GLN A C 1
ATOM 679 O O . GLN A 1 82 ? 16.049 -9.025 -10.681 1.00 86.94 82 GLN A O 1
ATOM 684 N N . SER A 1 83 ? 17.148 -8.604 -12.593 1.00 83.56 83 SER A N 1
ATOM 685 C CA . SER A 1 83 ? 16.808 -9.864 -13.247 1.00 83.56 83 SER A CA 1
ATOM 686 C C . SER A 1 83 ? 18.017 -10.435 -13.984 1.00 83.56 83 SER A C 1
ATOM 688 O O . SER A 1 83 ? 19.020 -9.748 -14.184 1.00 83.56 83 SER A O 1
ATOM 690 N N . VAL A 1 84 ? 17.904 -11.673 -14.473 1.00 84.56 84 VAL A N 1
ATOM 691 C CA . VAL A 1 84 ? 18.933 -12.298 -15.331 1.00 84.56 84 VAL A CA 1
ATOM 692 C C . VAL A 1 84 ? 19.182 -11.528 -16.636 1.00 84.56 84 VAL A C 1
ATOM 694 O O . VAL A 1 84 ? 20.195 -11.731 -17.292 1.00 84.56 84 VAL A O 1
ATOM 697 N N . LEU A 1 85 ? 18.263 -10.634 -17.010 1.00 83.00 85 LEU A N 1
ATOM 698 C CA . LEU A 1 85 ? 18.312 -9.817 -18.224 1.00 83.00 85 LEU A CA 1
ATOM 699 C C . LEU A 1 85 ? 18.890 -8.420 -17.959 1.00 83.00 85 LEU A C 1
ATOM 701 O O . LEU A 1 85 ? 18.910 -7.581 -18.856 1.00 83.00 85 LEU A O 1
ATOM 705 N N . GLY A 1 86 ? 19.354 -8.180 -16.733 1.00 86.25 86 GLY A N 1
ATOM 706 C CA . GLY A 1 86 ? 19.911 -6.917 -16.288 1.00 86.25 86 GLY A CA 1
ATOM 707 C C . GLY A 1 86 ? 18.986 -6.152 -15.350 1.00 86.25 86 GLY A C 1
ATOM 708 O O . GLY A 1 86 ? 17.952 -6.641 -14.880 1.00 86.25 86 GLY A O 1
ATOM 709 N N . THR A 1 87 ? 19.428 -4.934 -15.069 1.00 88.75 87 THR A N 1
ATOM 710 C CA . THR A 1 87 ? 18.794 -3.991 -14.155 1.00 88.75 87 THR A CA 1
ATOM 711 C C . THR A 1 87 ? 17.825 -3.101 -14.921 1.00 88.75 87 THR A C 1
ATOM 713 O O . THR A 1 87 ? 18.182 -2.547 -15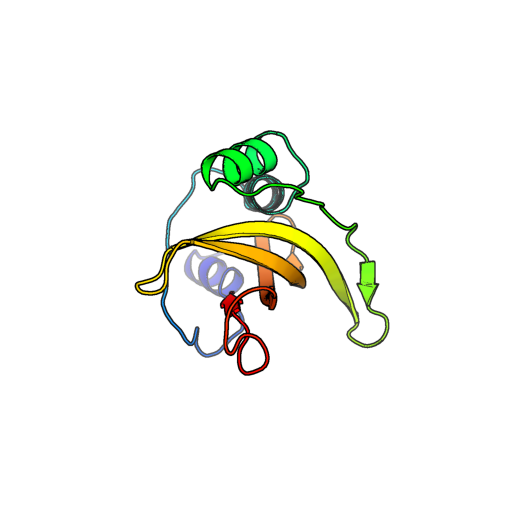.961 1.00 88.75 87 THR A O 1
ATOM 716 N N . SER A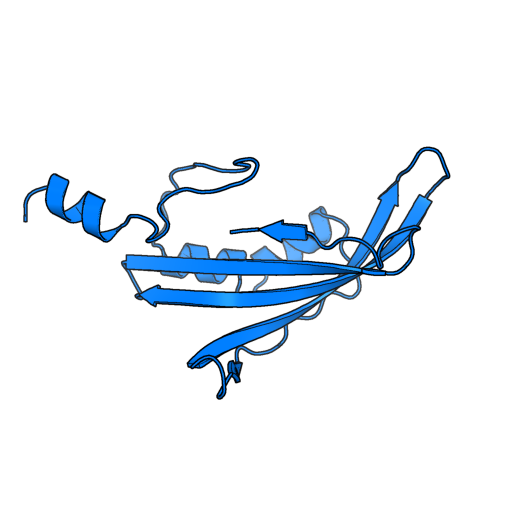 1 88 ? 16.603 -2.936 -14.422 1.00 89.25 88 SER A N 1
ATOM 717 C CA . SER A 1 88 ? 15.597 -2.062 -15.038 1.00 89.25 88 SER A CA 1
ATOM 718 C C . SER A 1 88 ? 14.897 -1.211 -13.988 1.00 89.25 88 SER A C 1
ATOM 720 O O . SER A 1 88 ? 14.677 -1.657 -12.862 1.00 89.25 88 SER A O 1
ATOM 722 N N . MET A 1 89 ? 14.563 0.023 -14.361 1.00 91.31 89 MET A N 1
ATOM 723 C CA . MET A 1 89 ? 13.771 0.916 -13.522 1.00 91.31 89 MET A CA 1
ATOM 724 C C . MET A 1 89 ? 12.291 0.569 -13.678 1.00 91.31 89 MET A C 1
ATOM 726 O O . MET A 1 89 ? 11.780 0.522 -14.796 1.00 91.31 89 MET A O 1
ATOM 730 N N . LEU A 1 90 ? 11.619 0.356 -12.556 1.00 93.31 90 LEU A N 1
ATOM 731 C CA . LEU A 1 90 ? 10.183 0.161 -12.459 1.00 93.31 90 LEU A CA 1
ATOM 732 C C . LEU A 1 90 ? 9.511 1.449 -12.025 1.00 93.31 90 LEU A C 1
ATOM 734 O O . LEU A 1 90 ? 9.985 2.107 -11.101 1.00 93.31 90 LEU A O 1
ATOM 738 N N . SER A 1 91 ? 8.390 1.765 -12.661 1.00 95.62 91 SER A N 1
ATOM 739 C CA . SER A 1 91 ? 7.414 2.711 -12.122 1.00 95.62 91 SER A CA 1
ATOM 740 C C . SER A 1 91 ? 6.244 1.916 -11.562 1.00 95.62 91 SER A C 1
ATOM 742 O O . SER A 1 91 ? 5.691 1.060 -12.248 1.00 95.62 91 SER A O 1
ATOM 744 N N . CYS A 1 92 ? 5.896 2.171 -10.309 1.00 96.19 92 CYS A N 1
ATOM 745 C CA . CYS A 1 92 ? 4.883 1.437 -9.571 1.00 96.19 92 CYS A CA 1
ATOM 746 C C . CYS A 1 92 ? 3.729 2.379 -9.235 1.00 96.19 92 CYS A C 1
ATOM 748 O O . CYS A 1 92 ? 3.937 3.478 -8.710 1.00 96.19 92 CYS A O 1
ATOM 750 N N . ARG A 1 93 ? 2.511 1.931 -9.527 1.00 97.25 93 ARG A N 1
ATOM 751 C CA . ARG A 1 93 ? 1.262 2.570 -9.120 1.00 97.25 93 ARG A CA 1
ATOM 752 C C . ARG A 1 93 ? 0.571 1.648 -8.129 1.00 97.25 93 ARG A C 1
ATOM 754 O O . ARG A 1 93 ? 0.120 0.572 -8.505 1.00 97.25 93 ARG A O 1
ATOM 761 N N . GLU A 1 94 ? 0.497 2.069 -6.880 1.00 97.19 94 GLU A N 1
ATOM 762 C CA . GLU A 1 94 ? -0.106 1.314 -5.792 1.00 97.19 94 GLU A CA 1
ATOM 763 C C . GLU A 1 94 ? -1.452 1.931 -5.412 1.00 97.19 94 GLU A C 1
ATOM 765 O O . GLU A 1 94 ? -1.525 3.046 -4.892 1.00 97.19 94 GLU A O 1
ATOM 770 N N . LYS A 1 95 ? -2.535 1.204 -5.685 1.00 97.62 95 LYS A N 1
ATOM 771 C CA . LYS A 1 95 ? -3.868 1.543 -5.193 1.00 97.62 95 LYS A CA 1
ATOM 772 C C . LYS A 1 95 ? -4.043 0.920 -3.815 1.00 97.62 95 LYS A C 1
ATOM 774 O O . LYS A 1 95 ? -3.956 -0.297 -3.680 1.00 97.62 95 LYS A O 1
ATOM 779 N N . GLN A 1 96 ? -4.329 1.738 -2.811 1.00 97.50 96 GLN A N 1
ATOM 780 C CA . GLN A 1 96 ? -4.627 1.269 -1.461 1.00 97.50 96 GLN A CA 1
ATOM 781 C C . GLN A 1 96 ? -6.103 1.501 -1.147 1.00 97.50 96 GLN A C 1
ATOM 783 O O . GLN A 1 96 ? -6.618 2.593 -1.382 1.00 97.50 96 GLN A O 1
ATOM 788 N N . THR A 1 97 ? -6.774 0.482 -0.615 1.00 97.12 97 THR A N 1
ATOM 789 C CA . THR A 1 97 ? -8.209 0.495 -0.299 1.00 97.12 97 THR A CA 1
ATOM 790 C C . THR A 1 97 ? -8.416 0.089 1.150 1.00 97.12 97 THR A C 1
ATOM 792 O O . THR A 1 97 ? -8.002 -0.998 1.556 1.00 97.12 97 THR A O 1
ATOM 795 N N . LEU A 1 98 ? -9.077 0.942 1.926 1.00 96.19 98 LEU A N 1
ATOM 796 C CA . LEU A 1 98 ? -9.409 0.665 3.316 1.00 96.19 98 LEU A CA 1
ATOM 797 C C . LEU A 1 98 ? -10.743 -0.088 3.393 1.00 96.19 98 LEU A C 1
ATOM 799 O O . LEU A 1 98 ? -11.813 0.490 3.213 1.00 96.19 98 LEU A O 1
ATOM 803 N N . GLU A 1 99 ? -10.662 -1.399 3.617 1.00 93.56 99 GLU A N 1
ATOM 804 C CA . GLU A 1 99 ? -11.811 -2.312 3.678 1.00 93.56 99 GLU A CA 1
ATOM 805 C C . GLU A 1 99 ? -12.562 -2.206 5.001 1.00 93.56 99 GLU A C 1
ATOM 807 O O . GLU A 1 99 ? -13.791 -2.241 5.036 1.00 93.56 99 GLU A O 1
ATOM 812 N N . VAL A 1 100 ? -11.815 -2.102 6.099 1.00 92.19 100 VAL A N 1
ATOM 813 C CA . VAL A 1 100 ? -12.364 -1.931 7.442 1.00 92.19 100 VAL A CA 1
ATOM 814 C C . VAL A 1 100 ? -11.559 -0.860 8.149 1.00 92.19 100 VAL A C 1
ATOM 816 O O . VAL A 1 100 ? -10.341 -0.968 8.260 1.00 92.19 100 VAL A O 1
ATOM 819 N N . GLU A 1 101 ? -12.263 0.145 8.657 1.00 92.12 101 GLU A N 1
ATOM 820 C CA . GLU A 1 101 ? -11.719 1.218 9.481 1.00 92.12 101 GLU A CA 1
ATOM 821 C C . GLU A 1 101 ? -12.446 1.202 10.828 1.00 92.12 101 GLU A C 1
ATOM 823 O O . GLU A 1 101 ? -13.563 1.706 10.958 1.00 92.12 101 GLU A O 1
ATOM 828 N N . LYS A 1 102 ? -11.843 0.562 11.835 1.00 91.19 102 LYS A N 1
ATOM 829 C CA . LYS A 1 102 ? -12.339 0.569 13.216 1.00 91.19 102 LYS A CA 1
ATOM 830 C C . LYS A 1 102 ? -11.233 1.105 14.124 1.00 91.19 102 LYS A C 1
ATOM 832 O O . LYS A 1 102 ? -10.446 0.302 14.635 1.00 91.19 102 LYS A O 1
ATOM 837 N N . PRO A 1 103 ? -11.170 2.432 14.330 1.00 92.56 103 PRO A N 1
ATOM 838 C CA . PRO A 1 103 ? -10.160 3.046 15.182 1.00 92.56 103 PRO A CA 1
ATOM 839 C C . PRO A 1 103 ? -10.081 2.367 16.547 1.00 92.56 103 PRO A C 1
ATOM 841 O O . PRO A 1 103 ? -11.108 1.989 17.121 1.00 92.56 103 PRO A O 1
ATOM 844 N N . HIS A 1 104 ? -8.866 2.222 17.062 1.00 91.38 104 HIS A N 1
ATOM 845 C CA . HIS A 1 104 ? -8.508 1.548 18.310 1.00 91.38 104 HIS A CA 1
ATOM 846 C C . HIS A 1 104 ? -8.755 0.029 18.329 1.00 91.38 104 HIS A C 1
ATOM 848 O O . HIS A 1 104 ? -8.438 -0.624 19.328 1.00 91.38 104 HIS A O 1
ATOM 854 N N . LEU A 1 105 ? -9.298 -0.553 17.252 1.00 90.81 105 LEU A N 1
ATOM 855 C CA . LEU A 1 105 ? -9.631 -1.975 17.188 1.00 90.81 105 LEU A CA 1
ATOM 856 C C . LEU A 1 105 ? -8.959 -2.711 16.025 1.00 90.81 105 LEU A C 1
ATOM 858 O O . LEU A 1 105 ? -8.286 -3.710 16.272 1.00 90.81 105 LEU A O 1
ATOM 862 N N . MET A 1 106 ? -9.170 -2.275 14.780 1.00 91.44 106 MET A N 1
ATOM 863 C CA . MET A 1 106 ? -8.713 -3.004 13.593 1.00 91.44 106 MET A CA 1
ATOM 864 C C . MET A 1 106 ? -8.762 -2.148 12.325 1.00 91.44 106 MET A C 1
ATOM 866 O O . MET A 1 106 ? -9.748 -1.456 12.067 1.00 91.44 106 MET A O 1
ATOM 870 N N . TYR A 1 107 ? -7.745 -2.313 11.481 1.00 93.69 107 TYR A N 1
ATOM 871 C CA . TYR A 1 107 ? -7.731 -1.831 10.105 1.00 93.69 107 TYR A CA 1
ATOM 872 C C . TYR A 1 107 ? -7.499 -3.015 9.165 1.00 93.69 107 TYR A C 1
ATOM 874 O O . TYR A 1 107 ? -6.650 -3.859 9.447 1.00 93.69 107 TYR A O 1
ATOM 882 N N . ILE A 1 108 ? -8.250 -3.085 8.066 1.00 93.88 108 ILE A N 1
ATOM 883 C CA . ILE A 1 108 ? -8.006 -4.046 6.980 1.00 93.88 108 ILE A CA 1
ATOM 884 C C . ILE A 1 108 ? -7.770 -3.236 5.715 1.00 93.88 108 ILE A C 1
ATOM 886 O O . ILE A 1 108 ? -8.654 -2.490 5.290 1.00 93.88 108 ILE A O 1
ATOM 890 N N . LEU A 1 109 ? -6.588 -3.389 5.125 1.00 94.50 109 LEU A N 1
ATOM 891 C CA . LEU A 1 109 ? -6.189 -2.693 3.912 1.00 94.50 109 LEU A CA 1
ATOM 892 C C . LEU A 1 109 ? -5.963 -3.705 2.793 1.00 94.50 109 LEU A C 1
ATOM 894 O O . LEU A 1 109 ? -5.355 -4.740 3.020 1.00 94.50 109 LEU A O 1
ATOM 898 N N . ASN A 1 110 ? -6.414 -3.389 1.586 1.00 95.19 110 ASN A N 1
ATOM 899 C CA . ASN A 1 110 ? -5.983 -4.084 0.379 1.00 95.19 110 ASN A CA 1
ATOM 900 C C . ASN A 1 110 ? -5.079 -3.155 -0.425 1.00 95.19 110 ASN A C 1
ATOM 902 O O . ASN A 1 110 ? -5.414 -1.981 -0.613 1.00 95.19 110 ASN A O 1
ATOM 906 N N . THR A 1 111 ? -3.973 -3.681 -0.938 1.00 96.38 111 THR A N 1
ATOM 907 C CA . THR A 1 111 ? -3.099 -2.957 -1.862 1.00 96.38 111 THR A C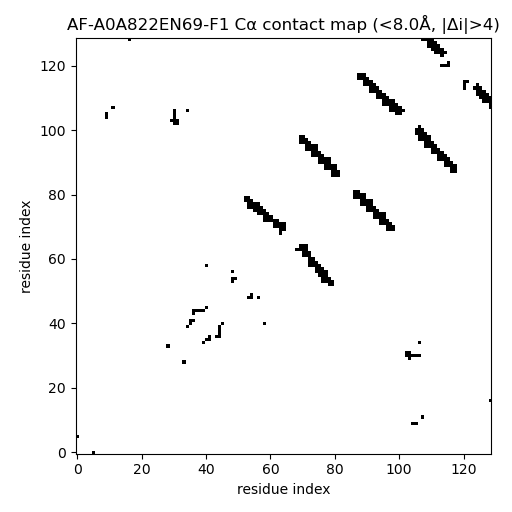A 1
ATOM 908 C C . THR A 1 111 ? -2.993 -3.693 -3.186 1.00 96.38 111 THR A C 1
ATOM 910 O O . THR A 1 111 ? -2.858 -4.914 -3.226 1.00 96.38 111 THR A O 1
ATOM 913 N N . GLU A 1 112 ? -3.062 -2.944 -4.281 1.00 97.31 112 GLU A N 1
ATOM 914 C CA . GLU A 1 112 ? -2.870 -3.438 -5.641 1.00 97.31 112 GLU A CA 1
ATOM 915 C C . GLU A 1 112 ? -1.756 -2.627 -6.297 1.00 97.31 112 GLU A C 1
ATOM 917 O O . GLU A 1 112 ? -1.901 -1.424 -6.521 1.00 97.31 112 GLU A O 1
ATOM 922 N N . VAL A 1 113 ? -0.633 -3.276 -6.597 1.00 96.81 113 VAL A N 1
ATOM 923 C CA . VAL A 1 113 ? 0.537 -2.653 -7.216 1.00 96.81 113 VAL A CA 1
ATOM 924 C C . VAL A 1 113 ? 0.610 -3.043 -8.685 1.00 96.81 113 VAL A C 1
ATOM 926 O O . VAL A 1 113 ? 0.797 -4.214 -9.032 1.00 96.81 113 VAL A O 1
ATOM 929 N N . TYR A 1 114 ? 0.514 -2.034 -9.541 1.00 96.12 114 TYR A N 1
ATOM 930 C CA . TYR A 1 114 ? 0.671 -2.129 -10.985 1.00 96.12 114 TYR A CA 1
ATOM 931 C C . TYR A 1 114 ? 2.060 -1.622 -11.359 1.00 96.12 114 TYR A C 1
ATOM 933 O O . TYR A 1 114 ? 2.429 -0.493 -11.028 1.00 96.12 114 TYR A O 1
ATOM 941 N N . ASN A 1 115 ? 2.838 -2.465 -12.031 1.00 93.94 115 ASN A N 1
ATOM 942 C CA . ASN A 1 115 ? 4.206 -2.147 -12.423 1.00 93.94 115 ASN A CA 1
ATOM 943 C C . ASN A 1 115 ? 4.259 -1.721 -13.893 1.00 93.94 115 ASN A C 1
ATOM 945 O O . ASN A 1 115 ? 3.497 -2.202 -14.723 1.00 93.94 115 ASN A O 1
ATOM 949 N N . GLU A 1 116 ? 5.204 -0.858 -14.231 1.00 92.00 116 GLU A N 1
ATOM 950 C CA . GLU A 1 116 ? 5.535 -0.465 -15.599 1.00 92.00 116 GLU A CA 1
ATOM 951 C C . GLU A 1 116 ? 7.067 -0.432 -15.738 1.00 92.00 116 GLU A C 1
ATOM 953 O O . GLU A 1 116 ? 7.780 -0.160 -14.769 1.00 92.00 116 GLU A O 1
ATOM 958 N N . GLY A 1 117 ? 7.597 -0.710 -16.933 1.00 84.19 117 GLY A N 1
ATOM 959 C CA . GLY A 1 117 ? 9.041 -0.613 -17.219 1.00 84.19 117 GLY A CA 1
ATOM 960 C C . GLY A 1 117 ? 9.822 -1.936 -17.250 1.00 84.19 117 GLY A C 1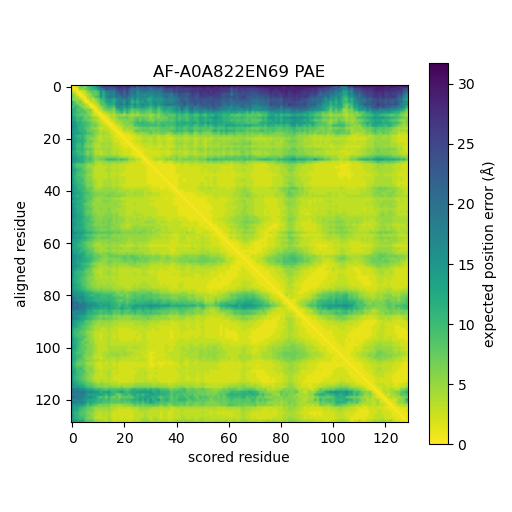
ATOM 961 O O . GLY A 1 117 ? 11.015 -1.920 -17.550 1.00 84.19 117 GLY A O 1
ATOM 962 N N . ILE A 1 118 ? 9.174 -3.085 -17.019 1.00 82.31 118 ILE A N 1
ATOM 963 C CA . ILE A 1 118 ? 9.721 -4.419 -17.345 1.00 82.31 118 ILE A CA 1
ATOM 964 C C . ILE A 1 118 ? 8.759 -5.187 -18.258 1.00 82.31 118 ILE A C 1
ATOM 966 O O . ILE A 1 118 ? 7.667 -4.726 -18.575 1.00 82.31 118 ILE A O 1
ATOM 970 N N . ARG A 1 119 ? 9.179 -6.365 -18.722 1.00 79.75 119 ARG A N 1
ATOM 971 C CA . ARG A 1 119 ? 8.352 -7.226 -19.575 1.00 79.75 119 ARG A CA 1
ATOM 972 C C . ARG A 1 119 ? 7.177 -7.828 -18.802 1.00 79.75 119 ARG A C 1
ATOM 974 O O . ARG A 1 119 ? 7.318 -8.144 -17.625 1.00 79.75 119 ARG A O 1
ATOM 981 N N . TYR A 1 120 ? 6.077 -8.066 -19.519 1.00 82.94 120 TYR A N 1
ATOM 982 C CA . TYR A 1 120 ? 4.868 -8.759 -19.050 1.00 82.94 120 TYR A CA 1
ATOM 983 C C . TYR A 1 120 ? 4.093 -8.056 -17.930 1.00 82.94 120 TYR A C 1
ATOM 985 O O . TYR A 1 120 ? 3.204 -8.665 -17.338 1.00 82.94 120 TYR A O 1
ATOM 993 N N . THR A 1 121 ? 4.398 -6.796 -17.615 1.00 84.25 121 THR A N 1
ATOM 994 C CA . THR A 1 121 ? 3.707 -6.075 -16.534 1.00 84.25 121 THR A CA 1
ATOM 995 C C . THR A 1 121 ? 2.248 -5.752 -16.841 1.00 84.25 121 THR A C 1
ATOM 997 O O . THR A 1 121 ? 1.500 -5.391 -15.946 1.00 84.25 121 THR A O 1
ATOM 1000 N N . ASP A 1 122 ? 1.833 -5.896 -18.093 1.00 87.12 122 ASP A N 1
ATOM 1001 C CA . ASP A 1 122 ? 0.448 -5.815 -18.547 1.00 87.12 122 ASP A CA 1
ATOM 1002 C C . ASP A 1 122 ? -0.367 -7.080 -18.229 1.00 87.12 122 ASP A C 1
ATOM 1004 O O . ASP A 1 122 ? -1.595 -7.048 -18.265 1.00 87.12 122 ASP A O 1
ATOM 1008 N N . THR A 1 123 ? 0.298 -8.192 -17.899 1.00 91.81 123 THR A N 1
ATOM 1009 C CA . THR A 1 123 ? -0.358 -9.485 -17.640 1.00 91.81 123 THR A CA 1
ATOM 1010 C C . THR A 1 123 ? -0.632 -9.766 -16.165 1.00 91.81 123 THR A C 1
ATOM 1012 O O . THR A 1 123 ? -1.380 -10.694 -15.857 1.00 91.81 123 THR A O 1
ATOM 1015 N N . PHE A 1 124 ? -0.035 -9.003 -15.245 1.00 91.81 124 PHE A N 1
ATOM 1016 C CA . PHE A 1 124 ? -0.182 -9.236 -13.811 1.00 91.81 124 PHE A CA 1
ATOM 1017 C C . PHE A 1 124 ? -0.084 -7.949 -12.992 1.00 91.81 124 PHE A C 1
ATOM 1019 O O . PHE A 1 124 ? 0.503 -6.953 -13.405 1.00 91.81 124 PHE A O 1
ATOM 1026 N N . TYR A 1 125 ? -0.604 -8.023 -11.774 1.00 94.31 125 TYR A N 1
ATOM 1027 C CA . TYR A 1 125 ? -0.402 -7.046 -10.712 1.00 94.31 125 TYR A CA 1
ATOM 1028 C C . TYR A 1 125 ? -0.100 -7.795 -9.412 1.00 94.31 125 TYR A C 1
ATOM 1030 O O . TYR A 1 125 ? -0.281 -9.015 -9.328 1.00 94.31 125 TYR A O 1
ATOM 1038 N N . VAL A 1 126 ? 0.395 -7.084 -8.404 1.00 93.94 126 VAL A N 1
ATOM 1039 C CA . VAL A 1 126 ? 0.657 -7.662 -7.081 1.00 93.94 126 VAL A CA 1
ATOM 1040 C C . VAL A 1 126 ? -0.424 -7.190 -6.124 1.00 93.94 126 VAL A C 1
ATOM 1042 O O . VAL A 1 126 ? -0.593 -5.989 -5.943 1.00 93.94 126 VAL A O 1
ATOM 1045 N N . ALA A 1 127 ? -1.140 -8.128 -5.511 1.00 95.25 127 ALA A N 1
ATOM 1046 C CA . ALA A 1 127 ? -2.136 -7.840 -4.489 1.00 95.25 127 ALA A CA 1
ATOM 1047 C C . ALA A 1 127 ? -1.605 -8.229 -3.104 1.00 95.25 127 ALA A C 1
ATOM 1049 O O . ALA A 1 127 ? -1.072 -9.331 -2.944 1.00 95.25 127 ALA A O 1
ATOM 1050 N N . THR A 1 128 ? -1.773 -7.353 -2.114 1.00 94.56 128 THR A N 1
ATOM 1051 C CA . THR A 1 128 ? -1.454 -7.640 -0.706 1.00 94.56 128 THR A CA 1
ATOM 1052 C C . THR A 1 128 ? -2.637 -7.274 0.181 1.00 94.56 128 THR A C 1
ATOM 1054 O O . THR A 1 128 ? -3.421 -6.381 -0.148 1.00 94.56 128 THR A O 1
ATOM 1057 N N . ARG A 1 129 ? -2.756 -7.981 1.301 1.00 91.00 129 ARG A N 1
ATOM 1058 C CA . ARG A 1 129 ? -3.713 -7.725 2.371 1.00 91.00 129 ARG A CA 1
ATOM 1059 C C . ARG A 1 129 ? -3.009 -7.849 3.712 1.00 91.00 129 ARG A C 1
ATOM 1061 O O . ARG A 1 129 ? -2.147 -8.753 3.807 1.00 91.00 129 ARG A O 1
#

Solvent-accessible surface area (backbone atoms only — not comparable to full-atom values): 7870 Å² total; per-residue (Å²): 133,61,69,71,64,56,53,65,76,62,55,78,91,61,97,68,81,88,82,81,88,88,79,90,79,91,67,101,62,58,58,55,59,51,47,42,52,73,72,36,99,42,70,66,34,54,51,50,39,47,76,70,52,44,39,83,68,46,82,49,69,79,39,75,39,84,89,78,74,34,43,33,30,50,33,36,32,30,37,75,47,80,51,100,90,47,75,39,62,32,44,37,43,32,42,37,36,46,78,38,86,37,88,82,65,46,76,40,54,40,37,41,36,41,49,40,67,63,86,70,35,89,78,52,69,50,76,51,111

Foldseek 3Di:
DDPVVLVVLQDDPDPDDPDDDPDDDDDPDFPVVVCCLCQNPDPNNVVVCVVVVKAPWDWFDFDQDPVVRWTKTKIWTWDWDQDPVGIWIKIKIKIKTWPDDDPRRDTDIKIWIQIDTDPPSVVDIDIDD

pLDDT: mean 89.22, std 10.21, range [51.97, 97.62]

Mean predicted aligned error: 5.83 Å

Secondary structure (DSSP, 8-state):
--HHHHHHTTS-SSS---S--------SS-HHHHHHHHHSSSHHHHHHHHHTT-EEEEEPPPEE-TTT-SEEEEEEEEEEEEETTEEEEEEEEEEEEEEEEETTTEEEEEEEEEEESSTTTTS--EEE-